Protein AF-A0A445E987-F1 (afdb_monomer_lite)

pLDDT: mean 88.5, std 4.39, range [73.0, 95.75]

Radius of gyration: 15.29 Å; chains: 1; bounding box: 26×21×40 Å

InterPro domains:
  IPR036150 Cytochrome b/b6, C-terminal domain superfamily [SSF81648] (1-56)

Secondary structure (DSSP, 8-state):
--HHHHHHHHHHHHGGG-----GGG-HHHHHHHHHHHHHHHHHHHHTTS-TTTTTTTT--

Sequence (60 aa):
MVSVPMELLTVLFLENVNKFQNPFRRPISTTIFFIGTTVALWLGVGATLSIEKFLTLGLF

Foldseek 3Di:
DVVVVVVVVCCVVVVPVDPDPDVVVVVPVVVVVVVVVVVVVLQVLLVVDDPVCSNVVPVD

Organism: Arachis hypogaea (NCBI:txid3818)

Structure (mmCIF, N/CA/C/O backbone):
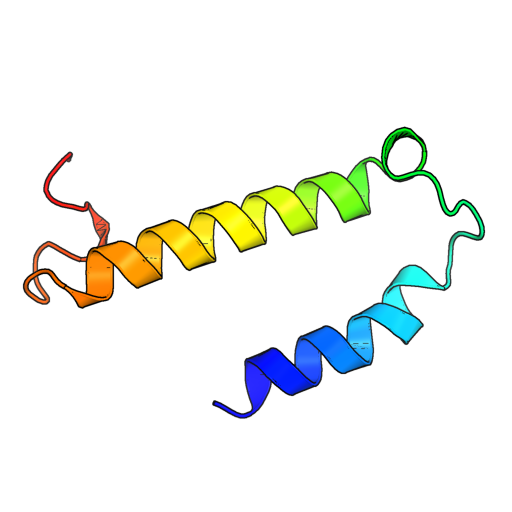data_AF-A0A445E987-F1
#
_entry.id   AF-A0A445E987-F1
#
loop_
_atom_site.group_PDB
_atom_site.id
_atom_site.type_symbol
_atom_site.label_atom_id
_atom_site.label_alt_id
_atom_site.label_comp_id
_atom_site.label_asym_id
_atom_site.label_entity_id
_atom_site.label_seq_id
_atom_site.pdbx_PDB_ins_code
_atom_site.Cartn_x
_a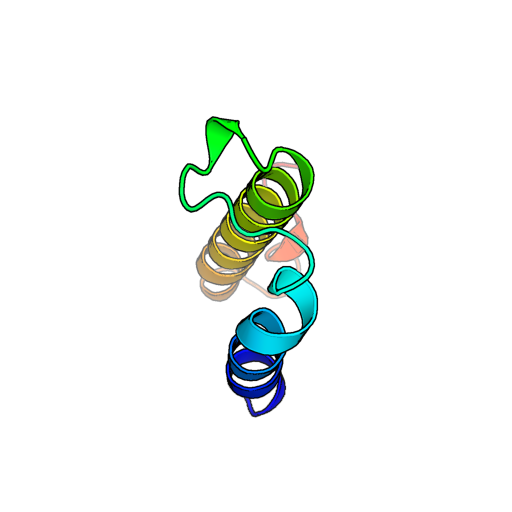tom_site.Cartn_y
_atom_site.Cartn_z
_atom_site.occupancy
_atom_site.B_iso_or_equiv
_atom_site.auth_seq_id
_atom_site.auth_comp_id
_atom_site.auth_asym_id
_atom_site.auth_atom_id
_atom_site.pdbx_PDB_model_num
ATOM 1 N N . MET A 1 1 ? 14.182 -8.550 -0.244 1.00 73.00 1 MET A N 1
ATOM 2 C CA . MET A 1 1 ? 12.949 -9.303 0.089 1.00 73.00 1 MET A CA 1
ATOM 3 C C . MET A 1 1 ? 12.644 -9.380 1.589 1.00 73.00 1 MET A C 1
ATOM 5 O O . MET A 1 1 ? 11.494 -9.614 1.916 1.00 73.00 1 MET A O 1
ATOM 9 N N . VAL A 1 2 ? 13.598 -9.144 2.504 1.00 87.19 2 VAL A N 1
ATOM 10 C CA . VAL A 1 2 ? 13.352 -9.225 3.965 1.00 87.19 2 VAL A CA 1
ATOM 11 C C . VAL A 1 2 ? 12.676 -7.974 4.555 1.00 87.19 2 VAL A C 1
ATOM 13 O O . VAL A 1 2 ? 11.981 -8.074 5.559 1.00 87.19 2 VAL A O 1
ATOM 16 N N . SER A 1 3 ? 12.825 -6.807 3.924 1.00 87.00 3 SER A N 1
ATOM 17 C CA . SER A 1 3 ? 12.290 -5.538 4.440 1.00 87.00 3 SER A CA 1
ATOM 18 C C . SER A 1 3 ? 10.762 -5.499 4.511 1.00 87.00 3 SER A C 1
ATOM 20 O O . SER A 1 3 ? 10.228 -5.116 5.542 1.00 87.00 3 SER A O 1
ATOM 22 N N . VAL A 1 4 ? 10.060 -5.956 3.467 1.00 86.44 4 VAL A N 1
ATOM 23 C CA . VAL A 1 4 ? 8.586 -5.886 3.400 1.00 86.44 4 VAL A CA 1
ATOM 24 C C . VAL A 1 4 ? 7.911 -6.739 4.489 1.00 86.44 4 VAL A C 1
ATOM 26 O O . VAL A 1 4 ? 7.056 -6.216 5.204 1.00 86.44 4 VAL A O 1
ATOM 29 N N . PRO A 1 5 ? 8.298 -8.016 4.702 1.00 87.50 5 PRO A N 1
ATOM 30 C CA . PRO A 1 5 ? 7.789 -8.791 5.834 1.00 87.50 5 PRO A CA 1
ATOM 31 C C . PRO A 1 5 ? 8.140 -8.183 7.197 1.00 87.50 5 PRO A C 1
ATOM 33 O O . PRO A 1 5 ? 7.340 -8.270 8.125 1.00 87.50 5 PRO A O 1
ATOM 36 N N . MET A 1 6 ? 9.320 -7.563 7.326 1.00 92.19 6 MET A N 1
ATOM 37 C CA . MET A 1 6 ? 9.749 -6.942 8.579 1.00 92.19 6 MET A CA 1
ATOM 38 C C . MET A 1 6 ? 8.927 -5.691 8.910 1.00 92.19 6 MET A C 1
ATOM 40 O O . MET A 1 6 ? 8.494 -5.541 10.047 1.00 92.19 6 MET A O 1
ATOM 44 N N . GLU A 1 7 ? 8.663 -4.822 7.930 1.00 88.88 7 GLU A N 1
ATOM 45 C CA . GLU A 1 7 ? 7.806 -3.644 8.112 1.00 88.88 7 GLU A CA 1
ATOM 46 C C . GLU A 1 7 ? 6.383 -4.041 8.504 1.00 88.88 7 GLU A C 1
ATOM 48 O O . GLU A 1 7 ? 5.844 -3.495 9.459 1.00 88.88 7 GLU A O 1
ATOM 53 N N . LEU A 1 8 ? 5.793 -5.048 7.851 1.00 88.25 8 LEU A N 1
ATOM 54 C CA . LEU A 1 8 ? 4.466 -5.556 8.225 1.00 88.25 8 LEU A CA 1
ATOM 55 C C . LEU A 1 8 ? 4.423 -6.091 9.662 1.00 88.25 8 LEU A C 1
ATOM 57 O O . LEU A 1 8 ? 3.428 -5.904 10.362 1.00 88.25 8 LEU A O 1
ATOM 61 N N . LEU A 1 9 ? 5.505 -6.724 10.121 1.00 91.00 9 LEU A N 1
ATOM 62 C CA . LEU A 1 9 ? 5.615 -7.203 11.496 1.00 91.00 9 LEU A CA 1
ATOM 63 C C . LEU A 1 9 ? 5.712 -6.042 12.501 1.00 91.00 9 LEU A C 1
ATOM 65 O O . LEU A 1 9 ? 5.134 -6.119 13.586 1.00 91.00 9 LEU A O 1
ATOM 69 N N . THR A 1 10 ? 6.397 -4.948 12.149 1.00 89.31 10 THR A N 1
ATOM 70 C CA . THR A 1 10 ? 6.505 -3.774 13.027 1.00 89.31 10 THR A CA 1
ATOM 71 C C . THR A 1 10 ? 5.238 -2.918 13.065 1.00 89.31 10 THR A C 1
ATOM 73 O O . THR A 1 10 ? 5.032 -2.233 14.071 1.00 89.31 10 THR A O 1
ATOM 76 N N . VAL A 1 11 ? 4.340 -3.005 12.070 1.00 88.00 11 VAL A N 1
ATOM 77 C CA . VAL A 1 11 ? 3.041 -2.291 12.074 1.00 88.00 11 VAL A CA 1
ATOM 78 C C . VAL A 1 11 ? 2.258 -2.553 13.363 1.00 88.00 11 VAL A C 1
ATOM 80 O O . VAL A 1 11 ? 1.736 -1.614 13.963 1.00 88.00 11 VAL A O 1
ATOM 83 N N . LEU A 1 12 ? 2.238 -3.800 13.848 1.00 83.12 12 LEU A N 1
ATOM 84 C CA . LEU A 1 12 ? 1.513 -4.178 15.068 1.00 83.12 12 LEU A CA 1
ATOM 85 C C . LEU A 1 12 ? 1.978 -3.396 16.303 1.00 83.12 12 LEU A C 1
ATOM 87 O O . LEU A 1 12 ? 1.172 -3.080 17.173 1.00 83.12 12 LEU A O 1
ATOM 91 N N . PHE A 1 13 ? 3.268 -3.069 16.375 1.00 87.75 13 PHE A N 1
ATOM 92 C CA . PHE A 1 13 ? 3.850 -2.329 17.492 1.00 87.75 13 PHE A CA 1
ATOM 93 C C . PHE A 1 13 ? 3.714 -0.818 17.305 1.00 87.75 13 PHE A C 1
ATOM 95 O O . PHE A 1 13 ? 3.384 -0.110 18.256 1.00 87.75 13 PHE A O 1
ATOM 102 N N . LEU A 1 14 ? 3.918 -0.326 16.081 1.00 86.94 14 LEU A N 1
ATOM 103 C CA . LEU A 1 14 ? 3.826 1.098 15.755 1.00 86.94 14 LEU A CA 1
ATOM 104 C C . LEU A 1 14 ? 2.389 1.626 15.866 1.00 86.94 14 LEU A C 1
ATOM 106 O O . LEU A 1 14 ? 2.165 2.738 16.341 1.00 86.94 14 LEU A O 1
ATOM 110 N N . GLU A 1 15 ? 1.396 0.825 15.481 1.00 86.94 15 GLU A N 1
ATOM 111 C CA . GLU A 1 15 ? -0.009 1.235 15.492 1.00 86.94 15 GLU A CA 1
ATOM 112 C C . GLU A 1 15 ? -0.747 0.931 16.803 1.00 86.94 15 GLU A C 1
ATOM 114 O O . GLU A 1 15 ? -1.922 1.294 16.947 1.00 86.94 15 GLU A O 1
ATOM 119 N N . ASN A 1 16 ? -0.068 0.326 17.786 1.00 87.19 16 ASN A N 1
ATOM 120 C CA . ASN A 1 16 ? -0.635 0.017 19.105 1.00 87.19 16 ASN A CA 1
ATOM 121 C C . ASN A 1 16 ? -0.927 1.272 19.957 1.00 87.19 16 ASN A C 1
ATOM 123 O O . ASN A 1 16 ? -1.555 1.193 21.009 1.00 87.19 16 ASN A O 1
ATOM 127 N N . VAL A 1 17 ? -0.505 2.458 19.505 1.00 85.88 17 VAL A N 1
ATOM 128 C CA . VAL A 1 17 ? -0.796 3.741 20.171 1.00 85.88 17 VAL A CA 1
ATOM 129 C C . VAL A 1 17 ? -2.303 4.029 20.212 1.00 85.88 17 VAL A C 1
ATOM 131 O O . VAL A 1 17 ? -2.804 4.633 21.159 1.00 85.88 17 VAL A O 1
ATOM 134 N N . ASN A 1 18 ? -3.047 3.578 19.197 1.00 83.94 18 ASN A N 1
ATOM 135 C CA . ASN A 1 18 ? -4.487 3.788 19.097 1.00 83.94 18 ASN A CA 1
ATOM 136 C C . ASN A 1 18 ? -5.242 2.464 19.278 1.00 83.94 18 ASN A C 1
ATOM 138 O O . ASN A 1 18 ? -4.841 1.431 18.751 1.00 83.94 18 ASN A O 1
ATOM 142 N N . LYS A 1 19 ? -6.389 2.502 19.971 1.00 83.88 19 LYS A N 1
ATOM 143 C CA . LYS A 1 19 ? -7.275 1.333 20.176 1.00 83.88 19 LYS A CA 1
ATOM 144 C C . LYS A 1 19 ? -8.377 1.197 19.121 1.00 83.88 19 LYS A C 1
ATOM 146 O O . LYS A 1 19 ? -9.015 0.157 19.018 1.00 83.88 19 LYS A O 1
ATOM 151 N N . PHE A 1 20 ? -8.632 2.245 18.339 1.00 87.56 20 PHE A N 1
ATOM 152 C CA . PHE A 1 20 ? -9.740 2.274 17.382 1.00 87.56 20 PHE A CA 1
ATOM 153 C C . PHE A 1 20 ? -9.537 1.257 16.270 1.00 87.56 20 PHE A C 1
ATOM 155 O O . PHE A 1 20 ? -8.552 1.355 15.574 1.00 87.56 20 PHE A O 1
ATOM 162 N N . GLN A 1 21 ? -10.432 0.314 16.023 1.00 85.12 21 GLN A N 1
ATOM 163 C CA . GLN A 1 21 ? -10.241 -0.598 14.881 1.00 85.12 21 GLN A CA 1
ATOM 164 C C . GLN A 1 21 ? -10.696 0.019 13.552 1.00 85.12 21 GLN A C 1
ATOM 166 O O . GLN A 1 21 ? -10.235 -0.378 12.489 1.00 85.12 21 GLN A O 1
ATOM 171 N N . ASN A 1 22 ? -11.576 1.021 13.609 1.00 90.94 22 ASN A N 1
ATOM 172 C CA . ASN A 1 22 ? -12.139 1.645 12.420 1.00 90.94 22 ASN A CA 1
ATOM 173 C C . ASN A 1 22 ? -11.099 2.516 11.674 1.00 90.94 22 ASN A C 1
ATOM 175 O O . ASN A 1 22 ? -10.618 3.493 12.263 1.00 90.94 22 ASN A O 1
ATOM 179 N N . PRO A 1 23 ? -10.827 2.266 10.379 1.00 85.12 23 PRO A N 1
ATOM 180 C CA . PRO A 1 23 ? -9.872 3.044 9.581 1.00 85.12 23 PRO A CA 1
ATOM 181 C C . PRO A 1 23 ? -10.222 4.535 9.501 1.00 85.12 23 PRO A C 1
ATOM 183 O O . PRO A 1 23 ? -9.352 5.392 9.639 1.00 85.12 23 PRO A O 1
ATOM 186 N N . PHE A 1 24 ? -11.513 4.884 9.428 1.00 88.62 24 PHE A N 1
ATOM 187 C CA . PHE A 1 24 ? -11.951 6.291 9.400 1.00 88.62 24 PHE A CA 1
ATOM 188 C C . PHE A 1 24 ? -11.711 7.048 10.717 1.00 88.62 24 PHE A C 1
ATOM 190 O O . PHE A 1 24 ? -11.878 8.264 10.776 1.00 88.62 24 PHE A O 1
ATOM 197 N N . ARG A 1 25 ? -11.329 6.348 11.795 1.00 87.75 25 ARG A N 1
ATOM 198 C CA . ARG A 1 25 ? -10.863 6.958 13.051 1.00 87.75 25 ARG A CA 1
ATOM 199 C C . ARG A 1 25 ? -9.333 6.982 13.164 1.00 87.75 25 ARG A C 1
ATOM 201 O O . ARG A 1 25 ? -8.819 7.527 14.135 1.00 87.75 25 ARG A O 1
ATOM 208 N N . ARG A 1 26 ? -8.608 6.434 12.181 1.00 90.31 26 ARG A N 1
ATOM 209 C CA . ARG A 1 26 ? -7.142 6.467 12.067 1.00 90.31 26 ARG A CA 1
ATOM 210 C C . ARG A 1 26 ? -6.719 7.098 10.732 1.00 90.31 26 ARG A C 1
ATOM 212 O O . ARG A 1 26 ? -6.231 6.392 9.847 1.00 90.31 26 ARG A O 1
ATOM 219 N N . PRO A 1 27 ? -6.873 8.422 10.565 1.00 88.56 27 PRO A N 1
ATOM 220 C CA . PRO A 1 27 ? -6.588 9.076 9.287 1.00 88.56 27 PRO A CA 1
ATOM 221 C C . PRO A 1 27 ? -5.122 8.921 8.855 1.00 88.56 27 PRO A C 1
ATOM 223 O O . PRO A 1 27 ? -4.852 8.720 7.675 1.00 88.56 27 PRO A O 1
ATOM 226 N N . ILE A 1 28 ? -4.178 8.937 9.802 1.00 90.06 28 ILE A N 1
ATOM 227 C CA . ILE A 1 28 ? -2.734 8.863 9.517 1.00 90.06 28 ILE A CA 1
ATOM 228 C C . ILE A 1 28 ? -2.341 7.475 8.990 1.00 90.06 28 ILE A C 1
ATOM 230 O O . ILE A 1 28 ? -1.790 7.372 7.899 1.00 90.06 28 ILE A O 1
ATOM 234 N N . SER A 1 29 ? -2.687 6.414 9.726 1.00 90.56 29 SER A N 1
ATOM 235 C CA . SER A 1 29 ? -2.456 5.014 9.325 1.00 90.56 29 SER A CA 1
ATOM 236 C C . SER A 1 29 ? -3.082 4.711 7.961 1.00 90.56 29 SER A C 1
ATOM 238 O O . SER A 1 29 ? -2.416 4.221 7.052 1.00 90.56 29 SER A O 1
ATOM 240 N N . THR A 1 30 ? -4.335 5.129 7.775 1.00 91.44 30 THR A N 1
ATOM 241 C CA . THR A 1 30 ? -5.066 4.934 6.519 1.00 91.44 30 THR A CA 1
ATOM 242 C 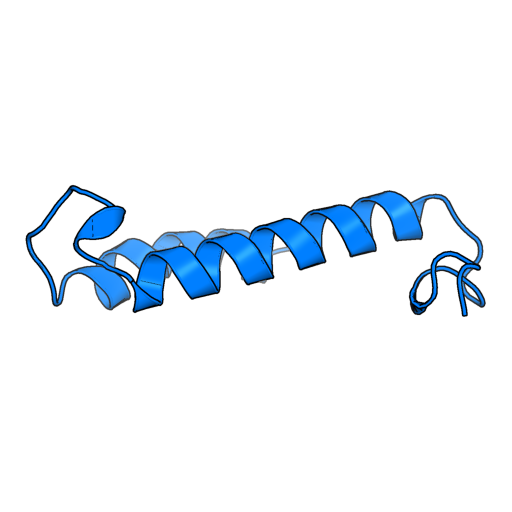C . THR A 1 30 ? -4.392 5.649 5.343 1.00 91.44 30 THR A C 1
ATOM 244 O O . THR A 1 30 ? -4.297 5.094 4.252 1.00 91.44 30 THR A O 1
ATOM 247 N N . THR A 1 31 ? -3.866 6.859 5.554 1.00 93.12 31 THR A N 1
ATOM 248 C CA . THR A 1 31 ? -3.155 7.611 4.506 1.00 93.12 31 THR A CA 1
ATOM 249 C C . THR A 1 31 ? -1.847 6.924 4.110 1.00 93.12 31 THR A C 1
ATOM 251 O O . THR A 1 31 ? -1.582 6.756 2.922 1.00 93.12 31 THR A O 1
ATOM 254 N N . ILE A 1 32 ? -1.054 6.476 5.091 1.00 92.56 32 ILE A N 1
ATOM 255 C CA . ILE A 1 32 ? 0.203 5.750 4.843 1.00 92.56 32 ILE A CA 1
ATOM 256 C C . ILE A 1 32 ? -0.078 4.444 4.091 1.00 92.56 32 ILE A C 1
ATOM 258 O O . ILE A 1 32 ? 0.611 4.133 3.119 1.00 92.56 32 ILE A O 1
ATOM 262 N N . PHE A 1 33 ? -1.133 3.722 4.479 1.00 92.25 33 PHE A N 1
ATOM 263 C CA . PHE A 1 33 ? -1.570 2.507 3.797 1.00 92.25 33 PHE A CA 1
ATOM 264 C C . PHE A 1 33 ? -1.939 2.758 2.326 1.00 92.25 33 PHE A C 1
ATOM 266 O O . PHE A 1 33 ? -1.495 2.019 1.444 1.00 92.25 33 PHE A O 1
ATOM 273 N N . PHE A 1 34 ? -2.701 3.816 2.029 1.00 95.38 34 PHE A N 1
ATOM 274 C CA . PHE A 1 34 ? -3.072 4.145 0.648 1.00 95.38 34 PHE A CA 1
ATOM 275 C C . PHE A 1 34 ? -1.879 4.577 -0.210 1.00 95.38 34 PHE A C 1
ATOM 277 O O . PHE A 1 34 ? -1.779 4.160 -1.368 1.00 95.38 34 PHE A O 1
ATOM 284 N N . ILE A 1 35 ? -0.947 5.356 0.348 1.00 95.69 35 ILE A N 1
ATOM 285 C CA . ILE A 1 35 ? 0.292 5.725 -0.350 1.00 95.69 35 ILE A CA 1
ATOM 286 C C . ILE A 1 35 ? 1.118 4.468 -0.643 1.00 95.69 35 ILE A C 1
ATOM 288 O O . ILE A 1 35 ? 1.486 4.239 -1.794 1.00 95.69 35 ILE A O 1
ATOM 292 N N . GLY A 1 36 ? 1.346 3.616 0.362 1.00 94.19 36 GLY A N 1
ATOM 293 C CA . GLY A 1 36 ? 2.095 2.367 0.196 1.00 94.19 36 GLY A CA 1
ATOM 294 C C . GLY A 1 36 ? 1.467 1.435 -0.843 1.00 94.19 36 GLY A C 1
ATOM 295 O O . GLY A 1 36 ? 2.172 0.897 -1.693 1.00 94.19 36 GLY A O 1
ATOM 296 N N . THR A 1 37 ? 0.136 1.315 -0.845 1.00 94.19 37 THR A N 1
ATOM 297 C CA . THR A 1 37 ? -0.607 0.527 -1.844 1.00 94.19 37 THR A CA 1
ATOM 298 C C . THR A 1 37 ? -0.423 1.088 -3.253 1.00 94.19 37 THR A C 1
ATOM 300 O O . THR A 1 37 ? -0.173 0.337 -4.194 1.00 94.19 37 THR A O 1
ATOM 303 N N . THR A 1 38 ? -0.490 2.412 -3.406 1.00 95.75 38 THR A N 1
ATOM 304 C CA . THR A 1 38 ? -0.302 3.075 -4.704 1.00 95.75 38 THR A CA 1
ATOM 305 C C . THR A 1 38 ? 1.118 2.863 -5.231 1.00 95.75 38 THR A C 1
ATOM 307 O O . THR A 1 38 ? 1.289 2.507 -6.393 1.00 95.75 38 THR A O 1
ATOM 310 N N . VAL A 1 39 ? 2.136 3.003 -4.374 1.00 94.31 39 VAL A N 1
ATOM 311 C CA . VAL A 1 39 ? 3.546 2.764 -4.731 1.00 94.31 39 VAL A CA 1
ATOM 312 C C . VAL A 1 39 ? 3.789 1.297 -5.096 1.00 94.31 39 VAL A C 1
ATOM 314 O O . VAL A 1 39 ? 4.466 1.021 -6.086 1.00 94.31 39 VAL A O 1
ATOM 317 N N . ALA A 1 40 ? 3.213 0.352 -4.347 1.00 93.69 40 ALA A N 1
ATOM 318 C CA . ALA A 1 40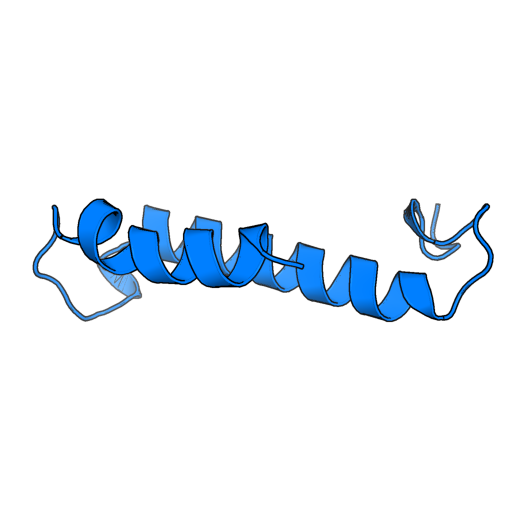 ? 3.337 -1.074 -4.639 1.00 93.69 40 ALA A CA 1
ATOM 319 C C . ALA A 1 40 ? 2.733 -1.434 -6.006 1.00 93.69 40 ALA A C 1
ATOM 321 O O . ALA A 1 40 ? 3.356 -2.160 -6.780 1.00 93.69 40 ALA A O 1
ATOM 322 N N . LEU A 1 41 ? 1.557 -0.886 -6.331 1.00 94.12 41 LEU A N 1
ATOM 323 C CA . LEU A 1 41 ? 0.932 -1.068 -7.643 1.00 94.12 41 LEU A CA 1
ATOM 324 C C . LEU A 1 41 ? 1.745 -0.401 -8.758 1.00 94.12 41 LEU A C 1
ATOM 326 O O . LEU A 1 41 ? 1.968 -1.020 -9.795 1.00 94.12 41 LEU A O 1
ATOM 330 N N . TRP A 1 42 ? 2.235 0.820 -8.537 1.00 92.38 42 TRP A N 1
ATOM 331 C CA . TRP A 1 42 ? 3.049 1.551 -9.510 1.00 92.38 42 TRP A CA 1
ATOM 332 C C . TRP A 1 42 ? 4.332 0.795 -9.870 1.00 92.38 42 TRP A C 1
ATOM 334 O O . TRP A 1 42 ? 4.613 0.566 -11.044 1.00 92.38 42 TRP A O 1
ATOM 344 N N . LEU A 1 43 ? 5.079 0.338 -8.861 1.00 91.00 43 LEU A N 1
ATOM 345 C CA . LEU A 1 43 ? 6.296 -0.452 -9.062 1.00 91.00 43 LEU A CA 1
ATOM 346 C C . LEU A 1 43 ? 5.994 -1.849 -9.619 1.00 91.00 43 LEU A C 1
ATOM 348 O O . LEU A 1 43 ? 6.775 -2.361 -10.418 1.00 91.00 43 LEU A O 1
ATOM 352 N N . GLY A 1 44 ? 4.862 -2.453 -9.245 1.00 92.69 44 GLY A N 1
ATOM 353 C CA . GLY A 1 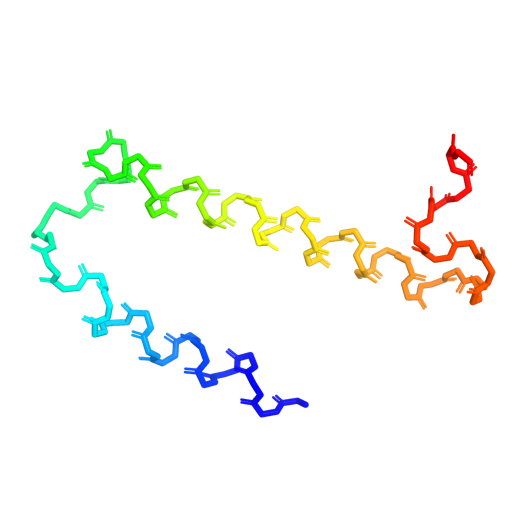44 ? 4.415 -3.734 -9.793 1.00 92.69 44 GLY A CA 1
ATOM 354 C C . GLY A 1 44 ? 4.125 -3.664 -11.293 1.00 92.69 44 GLY A C 1
ATOM 355 O O . GLY A 1 44 ? 4.585 -4.518 -12.046 1.00 92.69 44 GLY A O 1
ATOM 356 N N . VAL A 1 45 ? 3.427 -2.618 -11.747 1.00 92.44 45 VAL A N 1
ATOM 357 C CA . VAL A 1 45 ? 3.209 -2.364 -13.181 1.00 92.44 45 VAL A CA 1
ATOM 358 C C . VAL A 1 45 ? 4.529 -1.997 -13.866 1.00 92.44 45 VAL A C 1
ATOM 360 O O . VAL A 1 45 ? 4.850 -2.551 -14.919 1.00 92.44 45 VAL A O 1
ATOM 363 N N . GLY A 1 46 ? 5.339 -1.135 -13.243 1.00 89.81 46 GLY A N 1
ATOM 364 C CA . GLY A 1 46 ? 6.651 -0.730 -13.751 1.00 89.81 46 GLY A CA 1
ATOM 365 C C . GLY A 1 46 ? 7.613 -1.899 -13.970 1.00 89.81 46 GLY A C 1
ATOM 366 O O . GLY A 1 46 ? 8.396 -1.863 -14.915 1.00 89.81 46 GLY A O 1
ATOM 367 N N . ALA A 1 47 ? 7.503 -2.975 -13.185 1.00 91.06 47 ALA A N 1
ATOM 368 C CA . ALA A 1 47 ? 8.315 -4.182 -13.344 1.00 91.06 47 ALA A CA 1
ATOM 369 C C . ALA A 1 47 ? 8.109 -4.910 -14.689 1.00 91.06 47 ALA A C 1
ATOM 371 O O . ALA A 1 47 ? 8.945 -5.726 -15.070 1.00 91.06 47 ALA A O 1
ATOM 372 N N . THR A 1 48 ? 7.020 -4.625 -15.412 1.00 91.25 48 THR A N 1
ATOM 373 C CA . THR A 1 48 ? 6.756 -5.185 -16.753 1.00 91.25 48 THR A CA 1
ATOM 374 C C . THR A 1 48 ? 7.292 -4.320 -17.899 1.00 91.25 48 THR A C 1
ATOM 376 O O . THR A 1 48 ? 7.269 -4.744 -19.054 1.00 91.25 48 THR A O 1
ATOM 379 N N . LEU A 1 49 ? 7.783 -3.115 -17.595 1.00 90.75 49 LEU A N 1
ATOM 380 C CA . LEU A 1 49 ? 8.312 -2.155 -18.563 1.00 90.75 49 LEU A CA 1
ATOM 381 C C . LEU A 1 49 ? 9.848 -2.146 -18.563 1.00 90.75 49 LEU A C 1
ATOM 383 O O . LEU A 1 49 ? 10.505 -2.671 -17.666 1.00 90.75 49 LEU A O 1
ATOM 387 N N . SER A 1 50 ? 10.440 -1.507 -19.574 1.00 85.56 50 SER A N 1
ATOM 388 C CA . SER A 1 50 ? 11.890 -1.292 -19.641 1.00 85.56 50 SER A CA 1
ATOM 389 C C . SER A 1 50 ? 12.393 -0.383 -18.513 1.00 85.56 50 SER A C 1
ATOM 391 O O . SER A 1 50 ? 11.693 0.533 -18.074 1.00 85.56 50 SER A O 1
ATOM 393 N N . ILE A 1 51 ? 13.658 -0.569 -18.117 1.00 86.62 51 ILE A N 1
ATOM 394 C CA . ILE A 1 51 ? 14.307 0.144 -16.999 1.00 86.62 51 ILE A CA 1
ATOM 395 C C . ILE A 1 51 ? 14.357 1.674 -17.165 1.00 86.62 51 ILE A C 1
ATOM 397 O O . ILE A 1 51 ? 14.568 2.403 -16.206 1.00 86.62 51 ILE A O 1
ATOM 401 N N . GLU A 1 52 ? 14.161 2.182 -18.376 1.00 86.31 52 GLU A N 1
ATOM 402 C CA . GLU A 1 52 ? 14.141 3.623 -18.640 1.00 86.31 52 GLU A CA 1
ATOM 403 C C . GLU A 1 52 ? 12.766 4.247 -18.367 1.00 86.31 52 GLU A C 1
ATOM 405 O O . GLU A 1 52 ? 12.664 5.444 -18.122 1.00 86.31 52 GLU A O 1
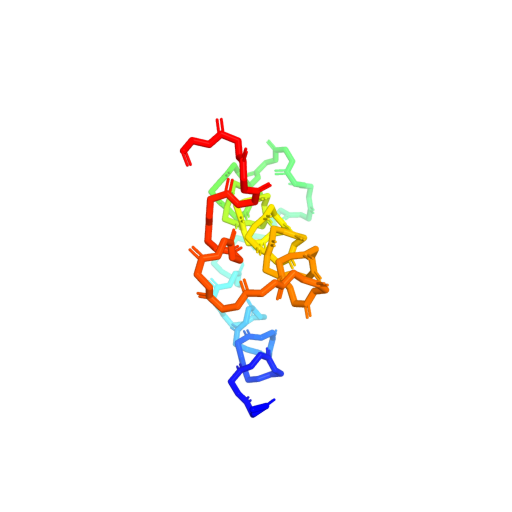ATOM 410 N N . LYS A 1 53 ? 11.700 3.436 -18.397 1.00 83.81 53 LYS A N 1
ATOM 411 C CA . LYS A 1 53 ? 10.306 3.895 -18.303 1.00 83.81 53 LYS A CA 1
ATOM 412 C C . LYS A 1 53 ? 9.583 3.398 -17.056 1.00 83.81 53 LYS A C 1
ATOM 414 O O . LYS A 1 53 ? 8.483 3.867 -16.791 1.00 83.81 53 LYS A O 1
ATOM 419 N N . PHE A 1 54 ? 10.163 2.475 -16.284 1.00 86.56 54 PHE A N 1
ATOM 420 C CA . PHE A 1 54 ? 9.470 1.863 -15.140 1.00 86.56 54 PHE A CA 1
ATOM 421 C C . PHE A 1 54 ? 9.012 2.885 -14.087 1.00 86.56 54 PHE A C 1
ATOM 423 O O . PHE A 1 54 ? 7.999 2.660 -13.433 1.00 86.56 54 PHE A O 1
ATOM 430 N N . LEU A 1 55 ? 9.733 4.004 -13.924 1.00 85.31 55 LEU A N 1
ATOM 431 C CA . LEU A 1 55 ? 9.395 5.020 -12.927 1.00 85.31 55 LEU A CA 1
ATOM 432 C C . LEU A 1 55 ? 8.300 5.977 -13.407 1.00 85.31 55 LEU A C 1
ATOM 434 O O . LEU A 1 55 ? 7.467 6.378 -12.602 1.00 85.31 55 LEU A O 1
ATOM 438 N N . THR A 1 56 ? 8.279 6.336 -14.692 1.00 85.06 56 THR A N 1
ATOM 439 C CA . THR A 1 56 ? 7.265 7.248 -15.251 1.00 85.06 56 THR A CA 1
ATOM 440 C C . THR A 1 56 ? 6.065 6.512 -15.844 1.00 85.06 56 THR A C 1
ATOM 442 O O . THR A 1 56 ? 5.085 7.145 -16.228 1.00 85.06 56 THR A O 1
ATOM 445 N N . LEU A 1 57 ? 6.149 5.181 -15.953 1.00 82.81 57 LEU A N 1
ATOM 446 C CA . LEU A 1 57 ? 5.229 4.313 -16.696 1.00 82.81 57 LEU A CA 1
ATOM 447 C C . LEU A 1 57 ? 4.995 4.766 -18.151 1.00 82.81 57 LEU A C 1
ATOM 449 O O . LEU A 1 57 ? 4.016 4.369 -18.778 1.00 82.81 57 LEU A O 1
ATOM 453 N N . GLY A 1 58 ? 5.890 5.599 -18.700 1.00 80.25 58 GLY A N 1
ATOM 454 C CA . GLY A 1 58 ? 5.725 6.228 -20.012 1.00 80.25 58 GLY A CA 1
ATOM 455 C C . GLY A 1 58 ? 4.619 7.290 -20.083 1.00 80.25 58 GLY A C 1
ATOM 456 O O . GLY A 1 58 ? 4.212 7.640 -21.187 1.00 80.25 58 GLY A O 1
ATOM 457 N N . LEU A 1 59 ? 4.123 7.775 -18.938 1.00 83.62 59 LEU A N 1
ATOM 458 C CA . LEU A 1 59 ? 3.083 8.811 -18.846 1.00 83.62 59 LEU A CA 1
ATOM 459 C C . LEU A 1 59 ? 3.652 10.238 -18.800 1.00 83.62 59 LEU A C 1
ATOM 461 O O . LEU A 1 59 ? 2.936 11.183 -19.129 1.00 83.62 59 LEU A O 1
ATOM 465 N N . PHE A 1 60 ? 4.915 10.378 -18.395 1.00 77.25 60 PHE A N 1
ATOM 466 C CA . PHE A 1 60 ? 5.641 11.638 -18.244 1.00 77.25 60 PHE A CA 1
ATOM 467 C C . PHE A 1 60 ? 7.066 11.503 -18.779 1.00 77.25 60 PHE A C 1
ATOM 469 O O . PHE A 1 60 ? 7.620 10.375 -18.696 1.00 77.25 60 PHE A O 1
#